Protein AF-A0A170X6Y4-F1 (afdb_monomer_lite)

Organism: Triatoma infestans (NCBI:txid30076)

pLDDT: mean 80.92, std 15.72, range [38.56, 97.12]

Secondary structure (DSSP, 8-state):
-------GGGHHHHHHGGG-S-HHHHHHHHHHHHHHTTT-HHHHHHHHHHHHHHTT-SSHHHHHHHHHHHTT---GGGHHHHHHHHHHHHT-S-HHHHHHHHHHHHHHHHH-GGGHHHHHHHHHHHS-GGG--STTGGG--

Structure (mmCIF, N/CA/C/O backbone):
data_AF-A0A170X6Y4-F1
#
_entry.id   AF-A0A170X6Y4-F1
#
loop_
_atom_site.group_PDB
_atom_site.id
_atom_site.type_symbol
_atom_site.label_atom_id
_atom_site.label_alt_id
_atom_site.label_comp_id
_atom_site.label_asym_id
_atom_site.label_entity_id
_atom_site.label_seq_id
_atom_site.pdbx_PDB_ins_code
_atom_site.Cartn_x
_atom_site.Cartn_y
_atom_site.Cartn_z
_atom_site.occupancy
_atom_site.B_iso_or_equiv
_atom_site.auth_seq_id
_atom_site.auth_comp_id
_atom_site.auth_asym_id
_atom_site.auth_atom_id
_atom_site.pdbx_PDB_model_num
ATOM 1 N N . VAL A 1 1 ? -26.660 2.254 0.433 1.00 38.56 1 VAL A N 1
ATOM 2 C CA . VAL A 1 1 ? -26.553 3.189 1.579 1.00 38.56 1 VAL A CA 1
ATOM 3 C C . VAL A 1 1 ? -26.294 2.370 2.834 1.00 38.56 1 VAL A C 1
ATOM 5 O O . VAL A 1 1 ? -27.126 1.531 3.163 1.00 38.56 1 VAL A O 1
ATOM 8 N N . ALA A 1 2 ? -25.127 2.519 3.470 1.00 45.47 2 ALA A N 1
ATOM 9 C CA . ALA A 1 2 ? -24.829 1.842 4.733 1.00 45.47 2 ALA A CA 1
ATOM 10 C C . ALA A 1 2 ? -25.696 2.462 5.841 1.00 45.47 2 ALA A C 1
ATOM 12 O O . ALA A 1 2 ? -25.646 3.671 6.055 1.00 45.47 2 ALA A O 1
ATOM 13 N N . LYS A 1 3 ? -26.530 1.652 6.503 1.00 52.09 3 LYS A N 1
ATOM 14 C CA . LYS A 1 3 ? -27.244 2.065 7.720 1.00 52.09 3 LYS A CA 1
ATOM 15 C C . LYS A 1 3 ? -26.161 2.308 8.767 1.00 52.09 3 LYS A C 1
ATOM 17 O O . LYS A 1 3 ? -25.477 1.345 9.086 1.00 52.09 3 LYS A O 1
ATOM 22 N N . GLY A 1 4 ? -25.968 3.549 9.218 1.00 57.00 4 GLY A N 1
ATOM 23 C CA . GLY A 1 4 ? -24.886 3.996 10.111 1.00 57.00 4 GLY A CA 1
ATOM 24 C C . GLY A 1 4 ? -24.878 3.350 11.500 1.00 57.00 4 GLY A C 1
ATOM 25 O O . GLY A 1 4 ? -24.979 4.041 12.504 1.00 57.00 4 GLY A O 1
ATOM 26 N N . ARG A 1 5 ? -24.795 2.021 11.551 1.00 61.00 5 ARG A N 1
ATOM 27 C CA . ARG A 1 5 ? -24.537 1.234 12.747 1.00 61.00 5 ARG A CA 1
ATOM 28 C C . ARG A 1 5 ? -23.035 1.128 12.908 1.00 61.00 5 ARG A C 1
ATOM 30 O O . ARG A 1 5 ? -22.338 0.806 11.944 1.00 61.00 5 ARG A O 1
ATOM 37 N N . ASP A 1 6 ? -22.575 1.399 14.118 1.00 63.59 6 ASP A N 1
ATOM 38 C CA . ASP A 1 6 ? -21.202 1.131 14.488 1.00 63.59 6 ASP A CA 1
ATOM 39 C C . ASP A 1 6 ? -20.945 -0.379 14.369 1.00 63.59 6 ASP A C 1
ATOM 41 O O . ASP A 1 6 ? -21.659 -1.194 14.953 1.00 63.59 6 ASP A O 1
ATOM 45 N N . ALA A 1 7 ? -19.995 -0.745 13.513 1.00 61.88 7 ALA A N 1
ATOM 46 C CA . ALA A 1 7 ? -19.578 -2.121 13.289 1.00 61.88 7 ALA A CA 1
ATOM 47 C C . ALA A 1 7 ? -18.196 -2.388 13.892 1.00 61.88 7 ALA A C 1
ATOM 49 O O . ALA A 1 7 ? -17.668 -3.476 13.676 1.00 61.88 7 ALA A O 1
ATOM 50 N N . SER A 1 8 ? -17.631 -1.430 14.639 1.00 64.81 8 SER A N 1
ATOM 51 C CA . SER A 1 8 ? -16.299 -1.486 15.245 1.00 64.81 8 SER A CA 1
ATOM 52 C C . SER A 1 8 ? -16.059 -2.766 16.061 1.00 64.81 8 SER A C 1
ATOM 54 O O . SER A 1 8 ? -14.954 -3.305 16.045 1.00 64.81 8 SER A O 1
ATOM 56 N N . GLU A 1 9 ? -17.096 -3.346 16.672 1.00 70.94 9 GLU A N 1
ATOM 57 C CA . GLU A 1 9 ? -17.028 -4.628 17.394 1.00 70.94 9 GLU A CA 1
ATOM 58 C C . GLU A 1 9 ? -16.611 -5.824 16.513 1.00 70.94 9 GLU A C 1
ATOM 60 O O . GLU A 1 9 ? -16.063 -6.814 17.002 1.00 70.94 9 GLU A O 1
ATOM 65 N N . LEU A 1 10 ? -16.823 -5.747 15.195 1.00 68.31 10 LEU A N 1
ATOM 66 C CA . LEU A 1 10 ? -16.469 -6.806 14.246 1.00 68.31 10 LEU A CA 1
ATOM 67 C C . LEU A 1 10 ? -15.008 -6.732 13.787 1.00 68.31 10 LEU A C 1
ATOM 69 O O . LEU A 1 10 ? -14.547 -7.633 13.080 1.00 68.31 10 LEU A O 1
ATOM 73 N N . PHE A 1 11 ? -14.256 -5.705 14.193 1.00 65.88 11 PHE A N 1
ATOM 74 C CA . PHE A 1 11 ? -12.896 -5.454 13.711 1.00 65.88 11 PHE A CA 1
ATOM 75 C C . PHE A 1 11 ? -11.967 -6.673 13.866 1.00 65.88 11 PHE A C 1
ATOM 77 O O . PHE A 1 11 ? -11.335 -7.057 12.876 1.00 65.88 11 PHE A O 1
ATOM 84 N N . PRO A 1 12 ? -11.930 -7.389 15.011 1.00 69.31 12 PRO A N 1
ATOM 85 C CA . PRO A 1 12 ? -11.088 -8.579 15.152 1.00 69.31 12 PRO A CA 1
ATOM 86 C C . PRO A 1 12 ? -11.478 -9.713 14.192 1.00 69.31 12 PRO A C 1
ATOM 88 O O . PRO A 1 12 ? -10.613 -10.426 13.677 1.00 69.31 12 PRO A O 1
ATOM 91 N N . ALA A 1 13 ? -12.776 -9.887 13.922 1.00 73.69 13 ALA A N 1
ATOM 92 C CA . ALA A 1 13 ? -13.269 -10.895 12.985 1.00 73.69 13 ALA A CA 1
ATOM 93 C C . ALA A 1 13 ? -12.923 -10.530 11.532 1.00 73.69 13 ALA A C 1
ATOM 95 O O . ALA A 1 13 ? -12.555 -11.400 10.740 1.00 73.69 13 ALA A O 1
ATOM 96 N N . VAL A 1 14 ? -12.973 -9.243 11.185 1.00 73.56 14 VAL A N 1
ATOM 97 C CA . VAL A 1 14 ? -12.619 -8.745 9.851 1.00 73.56 14 VAL A CA 1
ATOM 98 C C . VAL A 1 14 ? -11.108 -8.832 9.607 1.00 73.56 14 VAL A C 1
ATOM 100 O O . VAL A 1 14 ? -10.691 -9.316 8.555 1.00 73.56 14 VAL A O 1
ATOM 103 N N . VAL A 1 15 ? -10.268 -8.478 10.586 1.00 70.06 15 VAL A N 1
ATOM 104 C CA . VAL A 1 15 ? -8.796 -8.565 10.468 1.00 70.06 15 VAL A CA 1
ATOM 105 C C . VAL A 1 15 ? -8.326 -10.000 10.214 1.00 70.06 15 VAL A C 1
ATOM 107 O O . VAL A 1 15 ? -7.433 -10.225 9.396 1.00 70.06 15 VAL A O 1
ATOM 110 N N . LYS A 1 16 ? -8.966 -11.004 10.828 1.00 76.62 16 LYS A N 1
ATOM 111 C CA . LYS A 1 16 ? -8.650 -12.422 10.564 1.00 76.62 16 LYS A CA 1
ATOM 112 C C . LYS A 1 16 ? -8.859 -12.821 9.101 1.00 76.62 16 LYS A C 1
ATOM 114 O O . LYS A 1 16 ? -8.220 -13.753 8.622 1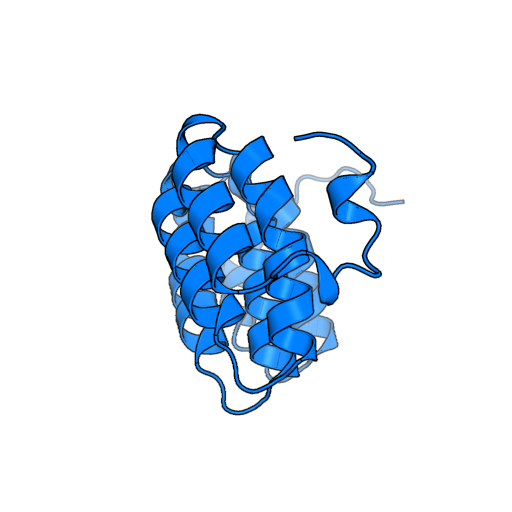.00 76.62 16 LYS A O 1
ATOM 119 N N . ASN A 1 17 ? -9.712 -12.106 8.372 1.00 76.88 17 ASN A N 1
ATOM 120 C CA . ASN A 1 17 ? -10.009 -12.385 6.973 1.00 76.88 17 ASN A CA 1
ATOM 121 C C . ASN A 1 17 ? -9.044 -11.707 5.984 1.00 76.88 17 ASN A C 1
ATOM 123 O O . ASN A 1 17 ? -9.138 -11.975 4.786 1.00 76.88 17 ASN A O 1
ATOM 127 N N . VAL A 1 18 ? -8.070 -10.903 6.443 1.00 74.31 18 VAL A N 1
ATOM 128 C CA . VAL A 1 18 ? -7.044 -10.293 5.565 1.00 74.31 18 VAL A CA 1
ATOM 129 C C . VAL A 1 18 ? -6.259 -11.371 4.795 1.00 74.31 18 VAL A C 1
ATOM 131 O O . VAL A 1 18 ? -5.880 -11.173 3.640 1.00 74.31 18 VAL A O 1
ATOM 134 N N . VAL A 1 19 ? -6.072 -12.551 5.394 1.00 74.00 19 VAL A N 1
ATOM 135 C CA . VAL A 1 19 ? -5.378 -13.694 4.773 1.00 74.00 19 VAL A CA 1
ATOM 136 C C . VAL A 1 19 ? -6.281 -14.579 3.902 1.00 74.00 19 VAL A C 1
ATOM 138 O O . VAL A 1 19 ? -5.810 -15.566 3.339 1.00 74.00 19 VAL A O 1
ATOM 141 N N . SER A 1 20 ? -7.568 -14.245 3.753 1.00 78.44 20 SER A N 1
ATOM 142 C CA . SER A 1 20 ? -8.520 -15.057 2.987 1.00 78.44 20 SER A CA 1
ATOM 143 C C . SER A 1 20 ? -8.093 -15.218 1.522 1.00 78.44 20 SER A C 1
ATOM 145 O O . SER A 1 20 ? -7.588 -14.293 0.882 1.00 78.44 20 SER A O 1
ATOM 147 N N . LYS A 1 21 ? -8.312 -16.406 0.948 1.00 75.69 21 LYS A N 1
ATOM 148 C CA . LYS A 1 21 ? -8.085 -16.657 -0.488 1.00 75.69 21 LYS A CA 1
ATOM 149 C C . LYS A 1 21 ? -9.214 -16.100 -1.362 1.00 75.69 21 LYS A C 1
ATOM 151 O O . LYS A 1 21 ? -9.027 -15.947 -2.564 1.00 75.69 21 LYS A O 1
ATOM 156 N N . ASN A 1 22 ? -10.362 -15.771 -0.766 1.00 80.81 22 ASN A N 1
ATOM 157 C CA . ASN A 1 22 ? -11.495 -15.207 -1.485 1.00 80.81 22 ASN A CA 1
ATOM 158 C C . ASN A 1 22 ? -11.270 -13.706 -1.752 1.00 80.81 22 ASN A C 1
ATOM 160 O O . ASN A 1 22 ? -11.127 -12.906 -0.825 1.00 80.81 22 ASN A O 1
ATOM 164 N N . ILE A 1 23 ? -11.248 -13.334 -3.034 1.00 72.44 23 ILE A N 1
ATOM 165 C CA . ILE A 1 23 ? -10.990 -11.964 -3.501 1.00 72.44 23 ILE A CA 1
ATOM 166 C C . ILE A 1 23 ? -12.071 -10.987 -3.021 1.00 72.44 23 ILE A C 1
ATOM 168 O O . ILE A 1 23 ? -11.744 -9.870 -2.621 1.00 72.44 23 ILE A O 1
ATOM 172 N N . GLU A 1 24 ? -13.339 -11.396 -3.016 1.00 74.12 24 GLU A N 1
ATOM 173 C CA . GLU A 1 24 ? -14.446 -10.541 -2.575 1.00 74.12 24 GLU A CA 1
ATOM 174 C C . GLU A 1 24 ? -14.380 -10.279 -1.068 1.00 74.12 24 GLU A C 1
ATOM 176 O O . GLU A 1 24 ? -14.539 -9.142 -0.625 1.00 74.12 24 GLU A O 1
ATOM 181 N N . VAL A 1 25 ? -14.013 -11.293 -0.277 1.00 76.62 25 VAL A N 1
ATOM 182 C CA . VAL A 1 25 ? -13.773 -11.127 1.166 1.00 76.62 25 VAL A CA 1
ATOM 183 C C . VAL A 1 25 ? -12.615 -10.160 1.416 1.00 76.62 25 VAL A C 1
ATOM 185 O O . VAL A 1 25 ? -12.744 -9.254 2.235 1.00 76.62 25 VAL A O 1
ATOM 188 N N . LYS A 1 26 ? -11.510 -10.279 0.671 1.00 71.25 26 LYS A N 1
ATOM 189 C CA . LYS A 1 26 ? -10.381 -9.341 0.778 1.00 71.25 26 LYS A CA 1
ATOM 190 C C . LYS A 1 26 ? -10.786 -7.900 0.476 1.00 71.25 26 LYS A C 1
ATOM 192 O O . LYS A 1 26 ? -10.405 -7.006 1.223 1.00 71.25 26 LYS A O 1
ATOM 197 N N . LYS A 1 27 ? -11.589 -7.663 -0.567 1.00 73.06 27 LYS A N 1
ATOM 198 C CA . LYS A 1 27 ? -12.096 -6.315 -0.879 1.00 73.06 27 LYS A CA 1
ATOM 199 C C . LYS A 1 27 ? -12.904 -5.732 0.283 1.00 73.06 27 LYS A C 1
ATOM 201 O O . LYS A 1 27 ? -12.683 -4.579 0.643 1.00 73.06 27 LYS A O 1
ATOM 206 N N . LEU A 1 28 ? -13.794 -6.524 0.887 1.00 75.50 28 LEU A N 1
ATOM 207 C CA . LEU A 1 28 ? -14.604 -6.092 2.033 1.00 75.50 28 LEU A CA 1
ATOM 208 C C . LEU A 1 28 ? -13.739 -5.754 3.250 1.00 75.50 28 LEU A C 1
ATOM 210 O O . LEU A 1 28 ? -13.923 -4.705 3.863 1.00 75.50 28 LEU A O 1
ATOM 214 N N . VAL A 1 29 ? -12.755 -6.603 3.550 1.00 77.56 29 VAL A N 1
ATOM 215 C CA . VAL A 1 29 ? -11.786 -6.369 4.626 1.00 77.56 29 VAL A CA 1
ATOM 216 C C . VAL A 1 29 ? -11.010 -5.074 4.389 1.00 77.56 29 VAL A C 1
ATOM 218 O O . VAL A 1 29 ? -10.834 -4.283 5.309 1.00 77.56 29 VAL A O 1
ATOM 221 N N . TYR A 1 30 ? -10.585 -4.811 3.152 1.00 74.44 30 TYR A N 1
ATOM 222 C CA . TYR A 1 30 ? -9.821 -3.609 2.820 1.00 74.44 30 TYR A CA 1
ATOM 223 C C . TYR A 1 30 ? -10.651 -2.332 2.975 1.00 74.44 30 TYR A C 1
ATOM 225 O O . TYR A 1 30 ? -10.167 -1.359 3.548 1.00 74.44 30 TYR A O 1
ATOM 233 N N . VAL A 1 31 ? -11.907 -2.339 2.511 1.00 74.69 31 VAL A N 1
ATOM 234 C CA . VAL A 1 31 ? -12.836 -1.208 2.691 1.00 74.69 31 VAL A CA 1
ATOM 235 C C . VAL A 1 31 ? -13.087 -0.943 4.174 1.00 74.69 31 VAL A C 1
ATOM 237 O O . VAL A 1 31 ? -13.083 0.208 4.604 1.00 74.69 31 VAL A O 1
ATOM 240 N N . TYR A 1 32 ? -13.265 -2.006 4.956 1.00 74.12 32 TYR A N 1
ATOM 241 C CA . TYR A 1 32 ? -13.485 -1.907 6.392 1.00 74.12 32 TYR A CA 1
ATOM 242 C C . TYR A 1 32 ? -12.269 -1.311 7.118 1.00 74.12 32 TYR A C 1
ATOM 244 O O . TYR A 1 32 ? -12.418 -0.367 7.887 1.00 74.12 32 TYR A O 1
ATOM 252 N N . LEU A 1 33 ? -11.055 -1.787 6.822 1.00 73.19 33 LEU A N 1
ATOM 253 C CA . LEU A 1 33 ? -9.829 -1.266 7.437 1.00 73.19 33 LEU A CA 1
ATOM 254 C C . LEU A 1 33 ? -9.625 0.221 7.145 1.00 73.19 33 LEU A C 1
ATOM 256 O O . LEU A 1 33 ? -9.338 0.982 8.060 1.00 73.19 33 LEU A O 1
ATOM 260 N N . VAL A 1 34 ? -9.834 0.657 5.901 1.00 74.88 34 VAL A N 1
ATOM 261 C CA . VAL A 1 34 ? -9.726 2.082 5.548 1.00 74.88 34 VAL A CA 1
ATOM 262 C C . VAL A 1 34 ? -10.749 2.928 6.311 1.00 74.88 34 VAL A C 1
ATOM 264 O O . VAL A 1 34 ? -10.442 4.058 6.678 1.00 74.88 34 VAL A O 1
ATOM 267 N N . ARG A 1 35 ? -11.951 2.398 6.576 1.00 76.06 35 ARG A N 1
ATOM 268 C CA . ARG A 1 35 ? -13.012 3.140 7.270 1.00 76.06 35 ARG A CA 1
ATOM 269 C C . ARG A 1 35 ? -12.742 3.344 8.761 1.00 76.06 35 ARG A C 1
ATOM 271 O O . ARG A 1 35 ? -13.116 4.398 9.269 1.00 76.06 35 ARG A O 1
ATOM 278 N N . TYR A 1 36 ? -12.147 2.352 9.423 1.00 71.56 36 TYR A N 1
ATOM 279 C CA . TYR A 1 36 ? -12.020 2.296 10.884 1.00 71.56 36 TYR A CA 1
ATOM 280 C C . TYR A 1 36 ? -10.579 2.469 11.397 1.00 71.56 36 TYR A C 1
ATOM 282 O O . TYR A 1 36 ? -10.371 2.511 12.605 1.00 71.56 36 TYR A O 1
ATOM 290 N N . ALA A 1 37 ? -9.572 2.574 10.520 1.00 72.81 37 ALA A N 1
ATOM 291 C CA . ALA A 1 37 ? -8.173 2.689 10.946 1.00 72.81 37 ALA A CA 1
ATOM 292 C C . ALA A 1 37 ? -7.873 3.945 11.780 1.00 72.81 37 ALA A C 1
ATOM 294 O O . ALA A 1 37 ? -6.997 3.891 12.637 1.00 72.81 37 ALA A O 1
ATOM 295 N N . GLU A 1 38 ? -8.586 5.052 11.550 1.00 73.56 38 GLU A N 1
ATOM 296 C CA . GLU A 1 38 ? -8.436 6.278 12.349 1.00 73.56 38 GLU A CA 1
ATOM 297 C C . GLU A 1 38 ? -8.945 6.083 13.789 1.00 73.56 38 GLU A C 1
ATOM 299 O O . GLU A 1 38 ? -8.331 6.582 14.728 1.00 73.56 38 GLU A O 1
ATOM 304 N N . GLU A 1 39 ? -10.023 5.310 13.963 1.00 74.25 39 GLU A N 1
ATOM 305 C CA . GLU A 1 39 ? -10.675 5.049 15.254 1.00 74.25 39 GLU A CA 1
ATOM 306 C C . GLU A 1 39 ? -9.993 3.913 16.042 1.00 74.25 39 GLU A C 1
ATOM 308 O O . GLU A 1 39 ? -9.995 3.926 17.270 1.00 74.25 39 GLU A O 1
ATOM 313 N N . GLN A 1 40 ? -9.392 2.931 15.355 1.00 71.50 40 GLN A N 1
ATOM 314 C CA . GLN A 1 40 ? -8.751 1.754 15.963 1.00 71.50 40 GLN A CA 1
ATOM 315 C C . GLN A 1 40 ? -7.345 1.500 15.396 1.00 71.50 40 GLN A C 1
ATOM 317 O O . GLN A 1 40 ? -7.090 0.507 14.704 1.00 71.50 40 GLN A O 1
ATOM 322 N N . GLN A 1 41 ? -6.413 2.402 15.712 1.00 74.50 41 GLN A N 1
ATOM 323 C CA . GLN A 1 41 ? -5.045 2.384 15.179 1.00 74.50 41 GLN A CA 1
ATOM 324 C C . GLN A 1 41 ? -4.281 1.093 15.519 1.00 74.50 41 GLN A C 1
ATOM 326 O O . GLN A 1 41 ? -3.687 0.491 14.625 1.00 74.50 41 GLN A O 1
ATOM 331 N N . ASP A 1 42 ? -4.356 0.606 16.761 1.00 73.06 42 ASP A N 1
ATOM 332 C CA . ASP A 1 42 ? -3.633 -0.602 17.195 1.00 73.06 42 ASP A 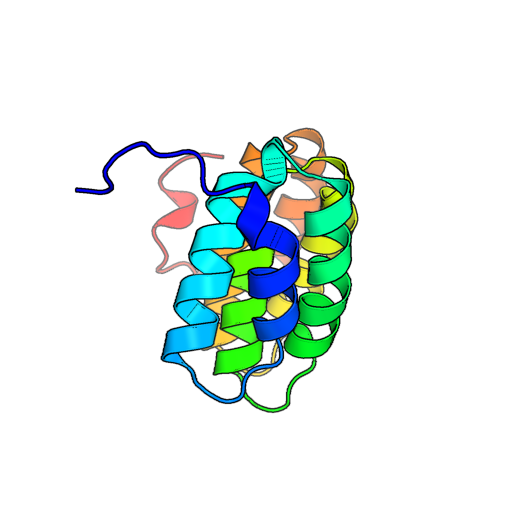CA 1
ATOM 333 C C . ASP A 1 42 ? -4.038 -1.848 16.398 1.00 73.06 42 ASP A C 1
ATOM 335 O O . ASP A 1 42 ? -3.202 -2.659 15.994 1.00 73.06 42 ASP A O 1
ATOM 339 N N . LEU A 1 43 ? -5.331 -1.986 16.104 1.00 67.19 43 LEU A N 1
ATOM 340 C CA . LEU A 1 43 ? -5.850 -3.103 15.319 1.00 67.19 43 LEU A CA 1
ATOM 341 C C . LEU A 1 43 ? -5.548 -2.936 13.823 1.00 67.19 43 LEU A C 1
ATOM 343 O O . LEU A 1 43 ? -5.296 -3.927 13.131 1.00 67.19 43 LEU A O 1
ATOM 347 N N . ALA A 1 44 ? -5.504 -1.699 13.318 1.00 71.12 44 ALA A N 1
ATOM 348 C CA . ALA A 1 44 ? -5.036 -1.418 11.96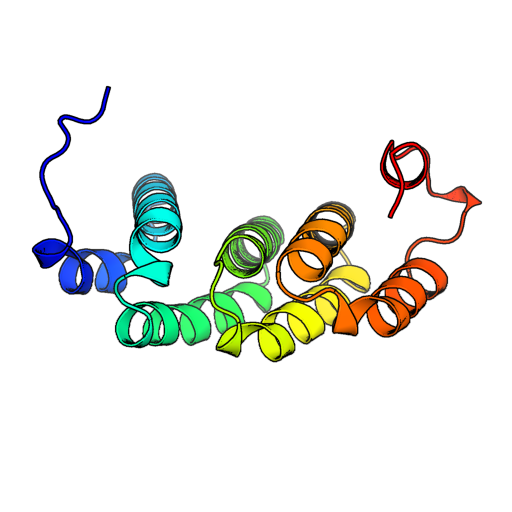6 1.00 71.12 44 ALA A CA 1
ATOM 349 C C . ALA A 1 44 ? -3.553 -1.793 11.797 1.00 71.12 44 ALA A C 1
ATOM 351 O O . ALA A 1 44 ? -3.200 -2.412 10.790 1.00 71.12 44 ALA A O 1
ATOM 352 N N . LEU A 1 45 ? -2.703 -1.532 12.797 1.00 77.75 45 LEU A N 1
ATOM 353 C CA . LEU A 1 45 ? -1.283 -1.906 12.785 1.00 77.75 45 LEU A CA 1
ATOM 354 C C . LEU A 1 45 ? -1.063 -3.417 12.620 1.00 77.75 45 LEU A C 1
ATOM 356 O O . LEU A 1 45 ? -0.164 -3.829 11.882 1.00 77.75 45 LEU A O 1
ATOM 360 N N . LEU A 1 46 ? -1.933 -4.258 13.190 1.00 78.50 46 LEU A N 1
ATOM 361 C CA . LEU A 1 46 ? -1.874 -5.715 12.990 1.00 78.50 46 LEU A CA 1
ATOM 362 C C . LEU A 1 46 ? -2.017 -6.106 11.510 1.00 78.50 46 LEU A C 1
ATOM 364 O O . LEU A 1 46 ? -1.385 -7.060 11.041 1.00 78.50 46 LEU A O 1
ATOM 368 N N . SER A 1 47 ? -2.811 -5.348 10.750 1.00 78.25 47 SER A N 1
ATOM 369 C CA . SER A 1 47 ? -3.022 -5.585 9.320 1.00 78.25 47 SER A CA 1
ATOM 370 C C . SER A 1 47 ? -1.862 -5.091 8.444 1.00 78.25 47 SER A C 1
ATOM 372 O O . SER A 1 47 ? -1.607 -5.691 7.395 1.00 78.25 47 SER A O 1
ATOM 374 N N . ILE A 1 48 ? -1.087 -4.095 8.901 1.00 85.81 48 ILE A N 1
ATOM 375 C CA . ILE A 1 48 ? 0.073 -3.541 8.175 1.00 85.81 48 ILE A CA 1
ATOM 376 C C . ILE A 1 48 ? 1.100 -4.627 7.859 1.00 85.81 48 ILE A C 1
ATOM 378 O O . ILE A 1 48 ? 1.516 -4.756 6.707 1.00 85.81 48 ILE A O 1
ATOM 382 N N . SER A 1 49 ? 1.419 -5.484 8.834 1.00 84.69 49 SER A N 1
ATOM 383 C CA . SER A 1 49 ? 2.344 -6.614 8.642 1.00 84.69 49 SER A CA 1
ATOM 384 C C . SER A 1 49 ? 1.901 -7.564 7.519 1.00 84.69 49 SER A C 1
ATOM 386 O O . SER A 1 49 ? 2.718 -8.145 6.800 1.00 84.69 49 SER A O 1
ATOM 388 N N . THR A 1 50 ? 0.589 -7.708 7.320 1.00 86.44 50 THR A N 1
ATOM 389 C CA . THR A 1 50 ? 0.038 -8.558 6.263 1.00 86.44 50 THR A CA 1
ATOM 390 C C . THR A 1 50 ? 0.140 -7.892 4.900 1.00 86.44 50 THR A C 1
ATOM 392 O O . THR A 1 50 ? 0.500 -8.562 3.932 1.00 86.44 50 THR A O 1
ATOM 395 N N . PHE A 1 51 ? -0.080 -6.580 4.816 1.00 88.19 51 PHE A N 1
ATOM 396 C CA . PHE A 1 51 ? 0.146 -5.840 3.577 1.00 88.19 51 PHE A CA 1
ATOM 397 C C . PHE A 1 51 ? 1.626 -5.782 3.195 1.00 88.19 51 PHE A C 1
ATOM 399 O O . PHE A 1 51 ? 1.944 -5.969 2.026 1.00 88.19 51 PHE A O 1
ATOM 406 N N . GLN A 1 52 ? 2.536 -5.633 4.161 1.00 90.75 52 GLN A N 1
ATOM 407 C CA . GLN A 1 52 ? 3.981 -5.704 3.917 1.00 90.75 52 GLN A CA 1
ATOM 408 C C . GLN A 1 52 ? 4.407 -7.048 3.316 1.00 90.75 52 GLN A C 1
ATOM 410 O O . GLN A 1 52 ? 5.239 -7.085 2.412 1.00 90.75 52 GLN A O 1
ATOM 415 N N . ARG A 1 53 ? 3.807 -8.160 3.761 1.00 91.69 53 ARG A N 1
ATOM 416 C CA . ARG A 1 53 ? 4.007 -9.468 3.116 1.00 91.69 53 ARG A CA 1
ATOM 417 C C . ARG A 1 53 ? 3.411 -9.508 1.709 1.00 91.69 53 ARG A C 1
ATOM 419 O O . ARG A 1 53 ? 4.066 -9.982 0.789 1.00 91.69 53 ARG A O 1
ATOM 426 N N . ALA A 1 54 ? 2.201 -8.982 1.528 1.00 90.31 54 ALA A N 1
ATOM 427 C CA . ALA A 1 54 ? 1.521 -8.956 0.232 1.00 90.31 54 ALA A CA 1
ATOM 428 C C . ALA A 1 54 ? 2.235 -8.079 -0.818 1.00 90.31 54 ALA A C 1
ATOM 430 O O . ALA A 1 54 ? 2.145 -8.366 -2.008 1.00 90.31 54 ALA A O 1
ATOM 431 N N . LEU A 1 55 ? 2.996 -7.062 -0.399 1.00 94.69 55 LEU A N 1
ATOM 432 C CA . LEU A 1 55 ? 3.875 -6.276 -1.275 1.00 94.69 55 LEU A CA 1
ATOM 433 C C . LEU A 1 55 ? 5.015 -7.101 -1.888 1.00 94.69 55 LEU A C 1
ATOM 435 O O . LEU A 1 55 ? 5.570 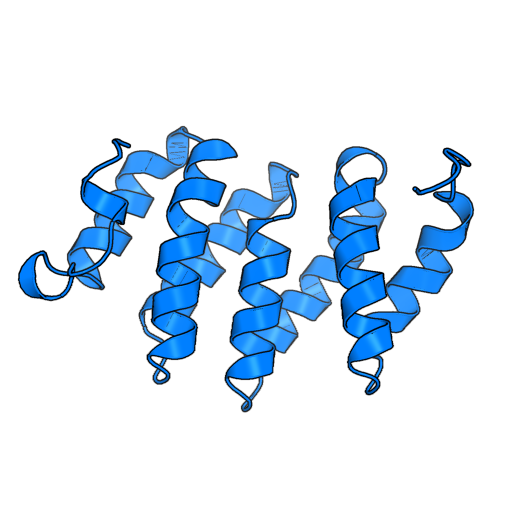-6.693 -2.898 1.00 94.69 55 LEU A O 1
ATOM 439 N N . LYS A 1 56 ? 5.343 -8.267 -1.323 1.00 95.00 56 LYS A N 1
ATOM 440 C CA . LYS A 1 56 ? 6.389 -9.174 -1.824 1.00 95.00 56 LYS A CA 1
ATOM 441 C C . LYS A 1 56 ? 5.819 -10.390 -2.563 1.00 95.00 56 LYS A C 1
ATOM 443 O O . LYS A 1 56 ? 6.555 -11.316 -2.886 1.00 95.00 56 LYS A O 1
ATOM 448 N N . ASP A 1 57 ? 4.510 -10.411 -2.811 1.00 95.44 57 ASP A N 1
ATOM 449 C CA . ASP A 1 57 ? 3.838 -11.527 -3.475 1.00 95.44 57 ASP A CA 1
ATOM 450 C C . ASP A 1 57 ? 4.288 -11.651 -4.947 1.00 95.44 57 ASP A C 1
ATOM 452 O O . ASP A 1 57 ? 4.427 -10.628 -5.627 1.00 95.44 57 ASP A O 1
ATOM 456 N N . PRO A 1 58 ? 4.493 -12.866 -5.492 1.00 92.56 58 PRO A N 1
ATOM 457 C CA . PRO A 1 58 ? 4.846 -13.043 -6.903 1.00 92.56 58 PRO A CA 1
ATOM 458 C C . PRO A 1 58 ? 3.797 -12.453 -7.861 1.00 92.56 58 PRO A C 1
ATOM 460 O O . PRO A 1 58 ? 4.134 -11.991 -8.955 1.00 92.56 58 PRO A O 1
ATOM 463 N N . ASN A 1 59 ? 2.528 -12.399 -7.452 1.00 92.69 59 ASN A N 1
ATOM 464 C CA . ASN A 1 59 ? 1.446 -11.843 -8.244 1.00 92.69 59 ASN A CA 1
ATOM 465 C C . ASN A 1 59 ? 1.387 -10.308 -8.138 1.00 92.69 59 ASN A C 1
ATOM 467 O O . ASN A 1 59 ? 1.030 -9.735 -7.106 1.00 92.69 59 ASN A O 1
ATOM 471 N N . GLN A 1 60 ? 1.622 -9.633 -9.267 1.00 93.56 60 GLN A N 1
ATOM 472 C CA . GLN A 1 60 ? 1.550 -8.172 -9.395 1.00 93.56 60 GLN A CA 1
ATOM 473 C C . GLN A 1 60 ? 0.221 -7.555 -8.925 1.00 93.56 60 GLN A C 1
ATOM 475 O O . GLN A 1 60 ? 0.204 -6.433 -8.422 1.00 93.56 60 GLN A O 1
ATOM 480 N N . LEU A 1 61 ? -0.902 -8.271 -9.065 1.00 92.81 61 LEU A N 1
ATOM 481 C CA . LEU A 1 61 ? -2.213 -7.775 -8.646 1.00 92.81 61 LEU A CA 1
ATOM 482 C C . LEU A 1 61 ? -2.325 -7.722 -7.122 1.00 92.81 61 LEU A C 1
ATOM 484 O O . LEU A 1 61 ? -2.954 -6.806 -6.591 1.00 92.81 61 LEU A O 1
ATOM 488 N N . ILE A 1 62 ? -1.701 -8.674 -6.423 1.00 90.75 62 ILE A N 1
ATOM 489 C CA . ILE A 1 62 ? -1.664 -8.710 -4.959 1.00 90.75 62 ILE A CA 1
ATOM 490 C C . ILE A 1 62 ? -0.770 -7.578 -4.447 1.00 90.75 62 ILE A C 1
ATOM 492 O O . ILE A 1 62 ? -1.229 -6.805 -3.605 1.00 90.75 62 ILE A O 1
ATOM 496 N N . ARG A 1 63 ? 0.426 -7.398 -5.031 1.00 95.94 63 ARG A N 1
ATOM 497 C CA . ARG A 1 63 ? 1.337 -6.290 -4.685 1.00 95.94 63 ARG A CA 1
ATOM 498 C C . ARG A 1 63 ? 0.682 -4.923 -4.869 1.00 95.94 63 ARG A C 1
ATOM 500 O O . ARG A 1 63 ? 0.609 -4.133 -3.930 1.00 95.94 63 ARG A O 1
ATOM 507 N N . ALA A 1 64 ? 0.111 -4.671 -6.049 1.00 93.75 64 ALA A N 1
ATOM 508 C CA . ALA A 1 64 ? -0.587 -3.420 -6.336 1.00 93.75 64 ALA A CA 1
ATOM 509 C C . ALA A 1 64 ? -1.779 -3.196 -5.393 1.00 93.75 64 ALA A C 1
ATOM 511 O O . ALA A 1 64 ? -1.995 -2.086 -4.911 1.00 93.75 64 ALA A O 1
ATOM 512 N N . SER A 1 65 ? -2.554 -4.243 -5.093 1.00 90.62 65 SER A N 1
ATOM 513 C CA . SER A 1 65 ? -3.675 -4.134 -4.152 1.00 90.62 65 SER A CA 1
ATOM 514 C C . SER A 1 65 ? -3.198 -3.776 -2.746 1.00 90.62 65 SER A C 1
ATOM 516 O O . SER A 1 65 ? -3.785 -2.897 -2.123 1.00 90.62 65 SER A O 1
ATOM 518 N N . ALA A 1 66 ? -2.116 -4.396 -2.269 1.00 92.44 66 ALA A N 1
ATOM 519 C CA . ALA A 1 66 ? -1.532 -4.090 -0.968 1.00 92.44 66 ALA A CA 1
ATOM 520 C C . ALA A 1 66 ? -1.065 -2.629 -0.882 1.00 92.44 66 ALA A C 1
ATOM 522 O O . ALA A 1 66 ? -1.412 -1.934 0.072 1.00 92.44 66 ALA A O 1
ATOM 523 N N . LEU A 1 67 ? -0.379 -2.129 -1.915 1.00 96.25 67 LEU A N 1
ATOM 524 C CA . LEU A 1 67 ? 0.057 -0.732 -1.987 1.00 96.25 67 LEU A CA 1
ATOM 525 C C . LEU A 1 67 ? -1.120 0.254 -1.987 1.00 96.25 67 LEU A C 1
ATOM 527 O O . LEU A 1 67 ? -1.072 1.296 -1.328 1.00 96.25 67 LEU A O 1
ATOM 531 N N . ARG A 1 68 ? -2.212 -0.069 -2.697 1.00 93.19 68 ARG A N 1
ATOM 532 C CA . ARG A 1 68 ? -3.427 0.767 -2.711 1.00 93.19 68 ARG A CA 1
ATOM 533 C C . ARG A 1 68 ? -4.057 0.884 -1.333 1.00 93.19 68 ARG A C 1
ATOM 535 O O . ARG A 1 68 ? -4.536 1.967 -1.017 1.00 93.19 68 ARG A O 1
ATOM 542 N N . VAL A 1 69 ? -4.065 -0.199 -0.555 1.00 90.12 69 VAL A N 1
ATOM 543 C CA . VAL A 1 69 ? -4.616 -0.193 0.805 1.00 90.12 69 VAL A CA 1
ATOM 544 C C . VAL A 1 69 ? -3.696 0.558 1.754 1.00 90.12 69 VAL A C 1
ATOM 546 O O . VAL A 1 69 ? -4.163 1.482 2.408 1.00 90.12 69 VAL A O 1
ATOM 549 N N . LEU A 1 70 ? -2.399 0.234 1.769 1.00 92.19 70 LEU A N 1
ATOM 550 C CA . LEU A 1 70 ? -1.416 0.903 2.629 1.00 92.19 70 LEU A CA 1
ATOM 551 C C . LEU A 1 70 ? -1.419 2.421 2.434 1.00 92.19 70 LEU A C 1
ATOM 553 O O . LEU A 1 70 ? -1.545 3.156 3.403 1.00 92.19 70 LEU A O 1
ATOM 557 N N . SER A 1 71 ? -1.385 2.888 1.183 1.00 93.75 71 SER A N 1
ATOM 558 C CA . SER A 1 71 ? -1.434 4.325 0.864 1.00 93.75 71 SER A CA 1
ATOM 559 C C . SER A 1 71 ? -2.781 4.999 1.148 1.00 93.75 71 SER A C 1
ATOM 561 O O . SER A 1 71 ? -2.890 6.215 1.033 1.00 93.75 71 SER A O 1
ATOM 563 N N . SER A 1 72 ? -3.830 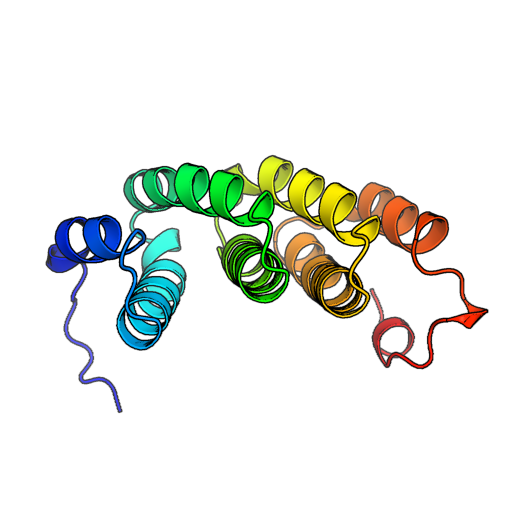4.234 1.455 1.00 91.19 72 SER A N 1
ATOM 564 C CA . SER A 1 72 ? -5.162 4.748 1.789 1.00 91.19 72 SER A CA 1
ATOM 565 C C . SER A 1 72 ? -5.462 4.736 3.289 1.00 91.19 72 SER A C 1
ATOM 567 O O . SER A 1 72 ? -6.489 5.283 3.684 1.00 91.19 72 SER A O 1
ATOM 569 N N . ILE A 1 73 ? -4.598 4.142 4.115 1.00 88.44 73 ILE A N 1
ATOM 570 C CA . ILE A 1 73 ? -4.711 4.198 5.574 1.00 88.44 73 ILE A CA 1
ATOM 571 C C . ILE A 1 73 ? -4.191 5.562 6.042 1.00 88.44 73 ILE A C 1
ATOM 573 O O . ILE A 1 73 ? -3.054 5.932 5.762 1.00 88.44 73 ILE A O 1
ATOM 577 N N . ARG A 1 74 ? -5.031 6.315 6.756 1.00 85.38 74 ARG A N 1
ATOM 578 C CA . ARG A 1 74 ? -4.752 7.690 7.204 1.00 85.38 74 ARG A CA 1
ATOM 579 C C . ARG A 1 74 ? -4.252 7.737 8.648 1.00 85.38 74 ARG A C 1
ATOM 581 O O . ARG A 1 74 ? -4.792 8.449 9.483 1.00 85.38 74 ARG A O 1
ATOM 588 N N . VAL A 1 75 ? -3.236 6.933 8.953 1.00 87.19 75 VAL A N 1
ATOM 589 C CA . VAL A 1 75 ? -2.628 6.893 10.290 1.00 87.19 75 VAL A CA 1
ATOM 590 C C . VAL A 1 75 ? -1.181 7.387 10.179 1.00 87.19 75 VAL A C 1
ATOM 592 O O . VAL A 1 75 ? -0.378 6.712 9.541 1.00 87.19 75 VAL A O 1
ATOM 595 N N . PRO A 1 76 ? -0.805 8.529 10.786 1.00 87.50 76 PRO A N 1
ATOM 596 C CA . PRO A 1 76 ? 0.531 9.110 10.609 1.00 87.50 76 PRO A CA 1
ATOM 597 C C . PRO A 1 76 ? 1.684 8.161 10.959 1.00 87.50 76 PRO A C 1
ATOM 599 O O . PRO A 1 76 ? 2.708 8.143 10.285 1.00 87.50 76 PRO A O 1
ATOM 602 N N . VAL A 1 77 ? 1.494 7.285 11.952 1.00 89.25 77 VAL A N 1
ATOM 603 C CA . VAL A 1 77 ? 2.522 6.327 12.398 1.00 89.25 77 VAL A CA 1
ATOM 604 C C . VAL A 1 77 ? 3.015 5.384 11.285 1.00 89.25 77 VAL A C 1
ATOM 606 O O . VAL A 1 77 ? 4.118 4.851 11.377 1.00 89.25 77 VAL A O 1
ATOM 609 N N . ILE A 1 78 ? 2.223 5.164 10.224 1.00 90.38 78 ILE A N 1
ATOM 610 C CA . ILE A 1 78 ? 2.600 4.271 9.119 1.00 90.38 78 ILE A CA 1
ATOM 611 C C . ILE A 1 78 ? 3.309 4.989 7.965 1.00 90.38 78 ILE A C 1
ATOM 613 O O . ILE A 1 78 ? 3.711 4.319 7.016 1.00 90.38 78 ILE A O 1
ATOM 617 N N . VAL A 1 79 ? 3.490 6.313 8.023 1.00 94.62 79 VAL A N 1
ATOM 618 C CA . VAL A 1 79 ? 4.140 7.103 6.959 1.00 94.62 79 VAL A CA 1
ATOM 619 C C . VAL A 1 79 ? 5.484 6.504 6.514 1.00 94.62 79 VAL A C 1
ATOM 621 O O . VAL A 1 79 ? 5.625 6.255 5.312 1.00 94.62 79 VAL A O 1
ATOM 624 N N . PRO A 1 80 ? 6.421 6.130 7.416 1.00 94.75 80 PRO A N 1
ATOM 625 C CA . PRO A 1 80 ? 7.688 5.514 7.006 1.00 94.75 80 PRO A CA 1
ATOM 626 C C . PRO A 1 80 ? 7.502 4.186 6.255 1.00 94.75 80 PRO A C 1
ATOM 628 O O . PRO A 1 80 ? 8.240 3.865 5.324 1.00 94.75 80 PRO A O 1
ATOM 631 N N . ILE A 1 81 ? 6.478 3.413 6.631 1.00 93.94 81 ILE A N 1
ATOM 632 C CA . ILE A 1 81 ? 6.151 2.128 6.002 1.00 93.94 81 ILE A CA 1
ATOM 633 C C . ILE A 1 81 ? 5.604 2.353 4.590 1.00 93.94 81 ILE A C 1
ATOM 635 O O . ILE A 1 81 ? 5.976 1.635 3.660 1.00 93.94 81 ILE A O 1
ATOM 639 N N . VAL A 1 82 ? 4.728 3.346 4.420 1.00 95.56 82 VAL A N 1
ATOM 640 C CA . VAL A 1 82 ? 4.157 3.697 3.114 1.00 95.56 82 VAL A CA 1
ATOM 641 C C . VAL A 1 82 ? 5.231 4.279 2.195 1.00 95.56 82 VAL A C 1
ATOM 643 O O . VAL A 1 82 ? 5.270 3.900 1.027 1.00 95.56 82 VAL A O 1
ATOM 646 N N . MET A 1 83 ? 6.133 5.123 2.707 1.00 96.44 83 MET A N 1
ATOM 647 C CA . MET A 1 83 ? 7.263 5.661 1.940 1.00 96.44 83 MET A CA 1
ATOM 648 C C . MET A 1 83 ? 8.128 4.537 1.359 1.00 96.44 83 MET A C 1
ATOM 650 O O . MET A 1 83 ? 8.360 4.485 0.150 1.00 96.44 83 MET A O 1
ATOM 654 N N . LEU A 1 84 ? 8.544 3.586 2.202 1.00 96.00 84 LEU A N 1
ATOM 655 C CA . LEU A 1 84 ? 9.333 2.438 1.758 1.00 96.00 84 LEU A CA 1
ATOM 656 C C . LEU A 1 84 ? 8.575 1.601 0.716 1.00 96.00 84 LEU A C 1
ATOM 658 O O . LEU A 1 84 ? 9.125 1.264 -0.329 1.00 96.00 84 LEU A O 1
ATOM 662 N N . ALA A 1 85 ? 7.286 1.338 0.952 1.00 96.69 85 ALA A N 1
ATOM 663 C CA . ALA A 1 85 ? 6.445 0.611 0.006 1.00 96.69 85 ALA A CA 1
ATOM 664 C C . ALA A 1 85 ? 6.344 1.309 -1.361 1.00 96.69 85 ALA A C 1
ATOM 666 O O . ALA A 1 85 ? 6.326 0.630 -2.389 1.00 96.69 85 ALA A O 1
ATOM 667 N N . ILE A 1 86 ? 6.279 2.646 -1.390 1.00 97.12 86 ILE A N 1
ATOM 668 C CA . ILE A 1 86 ? 6.271 3.436 -2.627 1.00 97.12 86 ILE A CA 1
ATOM 669 C C . ILE A 1 86 ? 7.605 3.299 -3.359 1.00 97.12 86 ILE A C 1
ATOM 671 O O . ILE A 1 86 ? 7.585 3.039 -4.561 1.00 97.12 86 ILE A O 1
ATOM 675 N N . LYS A 1 87 ? 8.742 3.428 -2.663 1.00 96.25 87 LYS A N 1
ATOM 676 C CA . LYS A 1 87 ? 10.081 3.286 -3.261 1.00 96.25 87 LYS A CA 1
ATOM 677 C C . LYS A 1 87 ? 10.282 1.910 -3.892 1.00 96.25 87 LYS A C 1
ATOM 679 O O . LYS A 1 87 ? 10.627 1.820 -5.070 1.00 96.25 87 LYS A O 1
ATOM 684 N N . ASP A 1 88 ? 9.975 0.854 -3.144 1.00 95.94 88 ASP A N 1
ATOM 685 C CA . ASP A 1 88 ? 10.070 -0.523 -3.634 1.00 95.94 88 ASP A CA 1
ATOM 686 C C . ASP A 1 88 ? 9.156 -0.726 -4.851 1.00 95.94 88 ASP A C 1
ATOM 688 O O . ASP A 1 88 ? 9.571 -1.239 -5.887 1.00 95.94 88 ASP A O 1
ATOM 692 N N . SER A 1 89 ? 7.914 -0.242 -4.774 1.00 96.31 89 SER A N 1
ATOM 693 C CA . SER A 1 89 ? 6.929 -0.420 -5.846 1.00 96.31 89 SER A CA 1
ATOM 694 C C . SER A 1 89 ? 7.203 0.440 -7.087 1.00 96.31 89 SER A C 1
ATOM 696 O O . SER A 1 89 ? 6.772 0.082 -8.184 1.00 96.31 89 SER A O 1
ATOM 698 N N . ALA A 1 90 ? 7.906 1.566 -6.947 1.00 95.62 90 ALA A N 1
ATOM 699 C CA . ALA A 1 90 ? 8.320 2.413 -8.065 1.00 95.62 90 ALA A CA 1
ATOM 700 C C . ALA A 1 90 ? 9.402 1.742 -8.928 1.00 95.62 90 ALA A C 1
ATOM 702 O O . ALA A 1 90 ? 9.461 1.985 -10.133 1.00 95.62 90 ALA A O 1
ATOM 703 N N . SER A 1 91 ? 10.184 0.838 -8.333 1.00 94.75 91 SER A N 1
ATOM 704 C CA . SER A 1 91 ? 11.174 0.003 -9.023 1.00 94.75 91 SER A CA 1
ATOM 705 C C . SER A 1 91 ? 10.645 -1.382 -9.435 1.00 94.75 91 SER A C 1
ATOM 707 O O . SER A 1 91 ? 11.396 -2.194 -9.973 1.00 94.75 91 SER A O 1
ATOM 709 N N . ASP A 1 92 ? 9.352 -1.668 -9.230 1.00 96.81 92 ASP A N 1
ATOM 710 C CA . ASP A 1 92 ? 8.768 -2.984 -9.517 1.00 96.81 92 ASP A CA 1
ATOM 711 C C . ASP A 1 92 ? 8.862 -3.344 -11.009 1.00 96.81 92 ASP A C 1
ATOM 713 O O . ASP A 1 92 ? 8.672 -2.502 -11.892 1.00 96.81 92 ASP A O 1
ATOM 717 N N . MET A 1 93 ? 9.076 -4.629 -11.305 1.00 93.06 93 MET A N 1
ATOM 718 C CA . MET A 1 93 ? 9.130 -5.160 -12.673 1.00 93.06 93 MET A CA 1
ATOM 719 C C . MET A 1 93 ? 7.836 -4.906 -13.459 1.00 93.06 93 MET A C 1
ATOM 721 O O . MET A 1 93 ? 7.867 -4.663 -14.668 1.00 93.06 93 MET A O 1
ATOM 725 N N . SER A 1 94 ? 6.688 -4.932 -12.781 1.00 93.19 94 SER A N 1
ATOM 726 C CA . SER A 1 94 ? 5.379 -4.712 -13.381 1.00 93.19 94 SER A CA 1
ATOM 727 C C . SER A 1 94 ? 5.091 -3.220 -13.603 1.00 93.19 94 SER A C 1
ATOM 729 O O . SER A 1 94 ? 5.007 -2.454 -12.637 1.00 93.19 94 SER A O 1
ATOM 731 N N . PRO A 1 95 ? 4.775 -2.799 -14.844 1.00 90.94 95 PRO A N 1
ATOM 732 C CA . PRO A 1 95 ? 4.281 -1.447 -15.109 1.00 90.94 95 PRO A CA 1
ATOM 733 C C . PRO A 1 95 ? 2.996 -1.108 -14.340 1.00 90.94 95 PRO A C 1
ATOM 735 O O . PRO A 1 95 ? 2.756 0.052 -14.005 1.00 90.94 95 PRO A O 1
ATOM 738 N N . TYR A 1 96 ? 2.163 -2.111 -14.043 1.00 90.81 96 TYR A N 1
ATOM 739 C CA . TYR A 1 96 ? 0.922 -1.927 -13.293 1.00 90.81 96 TYR A CA 1
ATOM 740 C C . TYR A 1 96 ? 1.193 -1.549 -11.831 1.00 90.81 96 TYR A C 1
ATOM 742 O O . TYR A 1 96 ? 0.522 -0.672 -11.277 1.00 90.81 96 TYR A O 1
ATOM 750 N N . VAL A 1 97 ? 2.206 -2.165 -11.215 1.00 94.38 97 VAL A N 1
ATOM 751 C CA . VAL A 1 97 ? 2.626 -1.835 -9.848 1.00 94.38 97 VAL A CA 1
ATOM 752 C C . VAL A 1 97 ? 3.282 -0.452 -9.810 1.00 94.38 97 VAL A C 1
ATOM 754 O O . VAL A 1 97 ? 2.872 0.366 -8.988 1.00 94.38 97 VAL A O 1
ATOM 757 N N . ARG A 1 98 ? 4.165 -0.122 -10.766 1.00 95.12 98 ARG A N 1
ATOM 758 C CA . ARG A 1 98 ? 4.763 1.226 -10.868 1.00 95.12 98 ARG A CA 1
ATOM 759 C C . ARG A 1 98 ? 3.711 2.325 -11.028 1.00 95.12 98 ARG A C 1
ATOM 761 O O . ARG A 1 98 ? 3.705 3.303 -10.288 1.00 95.12 98 ARG A O 1
ATOM 768 N N . LYS A 1 99 ? 2.723 2.135 -11.912 1.00 91.75 99 LYS A N 1
ATOM 769 C CA . LYS A 1 99 ? 1.581 3.064 -12.027 1.00 91.75 99 LYS A CA 1
ATOM 770 C C . LYS A 1 99 ? 0.849 3.229 -10.691 1.00 91.75 99 LYS A C 1
ATOM 772 O O . LYS A 1 99 ? 0.433 4.328 -10.335 1.00 91.75 99 LYS A O 1
ATOM 777 N N . THR A 1 100 ? 0.670 2.137 -9.952 1.00 94.31 100 THR A N 1
ATOM 778 C CA . THR A 1 100 ? 0.012 2.167 -8.641 1.00 94.31 100 THR A CA 1
ATOM 779 C C . THR A 1 100 ? 0.832 2.947 -7.611 1.00 94.31 100 THR A C 1
ATOM 781 O O . THR A 1 100 ? 0.246 3.696 -6.831 1.00 94.31 100 THR A O 1
ATOM 784 N N . ALA A 1 101 ? 2.161 2.830 -7.640 1.00 96.06 101 ALA A N 1
ATOM 785 C CA . ALA A 1 101 ? 3.059 3.603 -6.787 1.00 96.06 101 ALA A CA 1
ATOM 786 C C . ALA A 1 101 ? 2.968 5.105 -7.077 1.00 96.06 101 ALA A C 1
ATOM 788 O O . ALA A 1 101 ? 2.819 5.887 -6.141 1.00 96.06 101 ALA A O 1
ATOM 789 N N . ALA A 1 102 ? 2.898 5.505 -8.350 1.00 93.75 102 ALA A N 1
ATOM 790 C CA . ALA A 1 102 ? 2.641 6.900 -8.714 1.00 93.75 102 ALA A CA 1
ATOM 791 C C . ALA A 1 102 ? 1.325 7.436 -8.105 1.00 93.75 102 ALA A C 1
ATOM 793 O O . ALA A 1 102 ? 1.285 8.549 -7.591 1.00 93.75 102 ALA A O 1
ATOM 794 N N . HIS A 1 103 ? 0.255 6.627 -8.067 1.00 92.38 103 HIS A N 1
ATOM 795 C CA . HIS A 1 103 ? -1.009 6.989 -7.398 1.00 92.38 103 HIS A CA 1
ATOM 796 C C . HIS A 1 103 ? -0.931 7.043 -5.865 1.00 92.38 103 HIS A C 1
ATOM 798 O O . HIS A 1 103 ? -1.815 7.638 -5.245 1.00 92.38 103 HIS A O 1
ATOM 804 N N . ALA A 1 104 ? 0.070 6.423 -5.245 1.00 94.88 104 ALA A N 1
ATOM 805 C CA . ALA A 1 104 ? 0.262 6.449 -3.800 1.00 94.88 104 ALA A CA 1
ATOM 806 C C . ALA A 1 104 ? 1.016 7.705 -3.327 1.00 94.88 104 ALA A C 1
ATOM 808 O O . ALA A 1 104 ? 0.736 8.184 -2.232 1.00 94.88 104 ALA A O 1
ATOM 809 N N . ILE A 1 105 ? 1.890 8.277 -4.164 1.00 95.06 105 ILE A N 1
ATOM 810 C CA . ILE A 1 105 ? 2.678 9.489 -3.867 1.00 95.06 105 ILE A CA 1
ATOM 811 C C . ILE A 1 105 ? 1.824 10.658 -3.342 1.00 95.06 105 ILE A C 1
ATOM 813 O O . ILE A 1 105 ? 2.069 11.098 -2.219 1.00 95.06 105 ILE A O 1
ATOM 817 N N . PRO A 1 106 ? 0.786 11.145 -4.056 1.00 93.50 106 PRO A N 1
ATOM 818 C CA . PRO A 1 106 ? 0.009 12.287 -3.570 1.00 93.50 106 PRO A CA 1
ATOM 819 C C . PRO A 1 106 ? -0.785 11.967 -2.300 1.00 93.50 106 PRO A C 1
ATOM 821 O O . PRO A 1 106 ? -1.083 12.868 -1.520 1.00 93.50 106 PRO A O 1
ATOM 824 N N . LYS A 1 107 ? -1.124 10.692 -2.063 1.00 93.94 107 LYS A N 1
ATOM 825 C CA . LYS A 1 107 ? -1.794 10.290 -0.822 1.00 93.94 107 LYS A CA 1
ATOM 826 C C . LYS A 1 107 ? -0.852 10.374 0.372 1.00 93.94 107 LYS A C 1
ATOM 828 O O . LYS A 1 107 ? -1.291 10.809 1.428 1.00 93.94 107 LYS A O 1
ATOM 833 N N . LEU A 1 108 ? 0.414 9.980 0.198 1.00 95.12 108 LEU A N 1
ATOM 834 C CA . LEU A 1 108 ? 1.413 10.109 1.253 1.00 95.12 108 LEU A CA 1
ATOM 835 C C . LEU A 1 108 ? 1.715 11.582 1.538 1.00 95.12 108 LEU A C 1
ATOM 837 O O . LEU A 1 108 ? 1.711 11.962 2.697 1.00 95.12 108 LEU A O 1
ATOM 841 N N . TYR A 1 109 ? 1.838 12.417 0.500 1.00 95.38 109 TYR A N 1
ATOM 842 C CA . TYR A 1 109 ? 1.975 13.869 0.669 1.00 95.38 109 TYR A CA 1
ATOM 843 C C . TYR A 1 109 ? 0.783 14.494 1.411 1.00 95.38 109 TYR A C 1
ATOM 845 O O . TYR A 1 109 ? 0.957 15.329 2.289 1.00 95.38 109 TYR A O 1
ATOM 853 N N . SER A 1 110 ? -0.440 14.057 1.091 1.00 93.88 110 SER A N 1
ATOM 854 C CA . SER A 1 110 ? -1.650 14.526 1.785 1.00 93.88 110 SER A CA 1
ATOM 855 C C . SER A 1 110 ? -1.705 14.088 3.253 1.00 93.88 110 SER A C 1
ATOM 857 O O . SER A 1 110 ? -2.389 14.730 4.044 1.00 93.88 110 SER A O 1
ATOM 859 N N . LEU A 1 111 ? -1.063 12.966 3.599 1.00 92.75 111 LEU A N 1
ATOM 860 C CA . LEU A 1 111 ? -1.004 12.443 4.964 1.00 92.75 111 LEU A CA 1
ATOM 861 C C . LEU A 1 111 ? 0.105 13.121 5.776 1.00 92.75 111 LEU A C 1
ATOM 863 O O . LEU A 1 111 ? -0.103 13.407 6.950 1.00 92.75 111 LEU A O 1
ATOM 867 N N . ASP A 1 112 ? 1.254 13.362 5.150 1.00 95.19 112 ASP A N 1
ATOM 868 C CA . ASP A 1 112 ? 2.405 14.021 5.753 1.00 95.19 112 ASP A CA 1
ATOM 869 C C . ASP A 1 112 ? 3.153 14.876 4.706 1.00 95.19 112 ASP A C 1
ATOM 871 O O . ASP A 1 112 ? 3.934 14.349 3.900 1.00 95.19 112 ASP A O 1
ATOM 875 N N . PRO A 1 113 ? 2.924 16.204 4.701 1.00 94.50 113 PRO A N 1
ATOM 876 C CA . PRO A 1 113 ? 3.600 17.126 3.796 1.00 94.50 113 PRO A CA 1
ATOM 877 C C . PRO A 1 113 ? 5.117 17.225 3.998 1.00 94.50 113 PRO A C 1
ATOM 879 O O . PRO A 1 113 ? 5.803 17.679 3.081 1.00 94.50 113 PRO A O 1
ATOM 882 N N . GLU A 1 114 ? 5.660 16.796 5.145 1.00 95.81 114 GLU A N 1
ATOM 883 C CA . GLU A 1 114 ? 7.109 16.812 5.404 1.00 95.81 114 GLU A CA 1
ATOM 884 C C . GLU A 1 114 ? 7.861 15.837 4.485 1.00 95.81 114 GLU A C 1
ATOM 886 O O . GLU A 1 114 ? 9.034 16.032 4.182 1.00 95.81 114 GLU A O 1
ATOM 891 N N . GLN A 1 115 ? 7.161 14.841 3.933 1.00 94.00 115 GLN A N 1
ATOM 892 C CA . GLN A 1 115 ? 7.715 13.875 2.982 1.00 94.00 115 GLN A CA 1
ATOM 893 C C . GLN A 1 115 ? 7.953 14.451 1.575 1.00 94.00 115 GLN A C 1
ATOM 895 O O . GLN A 1 115 ? 8.375 13.718 0.679 1.00 94.00 115 GLN A O 1
ATOM 900 N N . LYS A 1 116 ? 7.650 15.737 1.334 1.00 91.12 116 LYS A N 1
ATOM 901 C CA . LYS A 1 116 ? 7.685 16.369 0.003 1.00 91.12 116 LYS A CA 1
ATOM 902 C C . LYS A 1 116 ? 8.987 16.113 -0.752 1.00 91.12 116 LYS A C 1
ATOM 904 O O . LYS A 1 116 ? 8.937 15.640 -1.885 1.00 91.12 116 LYS A O 1
ATOM 909 N N . ASP A 1 117 ? 10.124 16.416 -0.139 1.00 93.94 117 ASP A N 1
ATOM 910 C CA . ASP A 1 117 ? 11.424 16.345 -0.815 1.00 93.94 117 ASP A CA 1
ATOM 911 C C . ASP A 1 117 ? 11.785 14.900 -1.175 1.00 93.94 117 ASP A C 1
ATOM 913 O O . ASP A 1 117 ? 12.263 14.608 -2.272 1.00 93.94 117 ASP A O 1
ATOM 917 N N . GLU A 1 118 ? 11.463 13.964 -0.286 1.00 93.50 118 GLU A N 1
ATOM 918 C CA . GLU A 1 118 ? 11.682 12.542 -0.521 1.00 93.50 118 GLU A CA 1
ATOM 919 C C . GLU A 1 118 ? 10.764 11.997 -1.626 1.00 93.50 118 GLU A C 1
ATOM 921 O O . GLU A 1 118 ? 11.199 11.213 -2.471 1.00 93.50 118 GLU A O 1
ATOM 926 N N . LEU A 1 119 ? 9.510 12.454 -1.681 1.00 92.12 119 LEU A N 1
ATOM 927 C CA . LEU A 1 119 ? 8.578 12.116 -2.756 1.00 92.12 119 LEU A CA 1
ATOM 928 C C . LEU A 1 119 ? 9.014 12.695 -4.105 1.00 92.12 119 LEU A C 1
ATOM 930 O O . LEU A 1 119 ? 8.902 12.001 -5.115 1.00 92.12 119 LEU A O 1
ATOM 934 N N . ILE A 1 120 ? 9.540 13.924 -4.134 1.00 90.88 120 ILE A N 1
ATOM 935 C CA . ILE A 1 120 ? 10.126 14.518 -5.345 1.00 90.88 120 ILE A CA 1
ATOM 936 C C . ILE A 1 120 ? 11.285 13.652 -5.834 1.00 90.88 120 ILE A C 1
ATOM 938 O O . ILE A 1 120 ? 11.306 13.276 -7.005 1.00 90.88 120 ILE A O 1
ATOM 942 N N . HIS A 1 121 ? 12.174 13.229 -4.935 1.00 90.88 121 HIS A N 1
ATOM 943 C CA . HIS A 1 121 ? 13.284 12.351 -5.293 1.00 90.88 121 HIS A CA 1
ATOM 944 C C . HIS A 1 121 ? 12.807 11.018 -5.902 1.00 90.88 121 HIS A C 1
ATOM 946 O O . HIS A 1 121 ? 13.380 10.518 -6.871 1.00 90.88 121 HIS A O 1
ATOM 952 N N . VAL A 1 122 ? 11.717 10.442 -5.384 1.00 91.81 122 VAL A N 1
ATOM 953 C CA . VAL A 1 122 ? 11.090 9.251 -5.985 1.00 91.81 122 VAL A CA 1
ATOM 954 C C . VAL A 1 122 ? 10.548 9.546 -7.386 1.00 91.81 122 VAL A C 1
ATOM 956 O O . VAL A 1 122 ? 10.718 8.723 -8.288 1.00 91.81 122 VAL A O 1
ATOM 959 N N . ILE A 1 123 ? 9.900 10.696 -7.589 1.00 90.31 123 ILE A N 1
ATOM 960 C CA . ILE A 1 123 ? 9.377 11.092 -8.903 1.00 90.31 123 ILE A CA 1
ATOM 961 C C . ILE A 1 123 ? 10.517 11.209 -9.917 1.00 90.31 123 ILE A C 1
ATOM 963 O O . ILE A 1 123 ? 10.444 10.607 -10.986 1.00 90.31 123 ILE A O 1
ATOM 967 N N . GLU A 1 124 ? 11.578 11.931 -9.568 1.00 88.56 124 GLU A N 1
ATOM 968 C CA . GLU A 1 124 ? 12.717 12.189 -10.451 1.00 88.56 124 GLU A CA 1
ATOM 969 C C . GLU A 1 124 ? 13.450 10.904 -10.851 1.00 88.56 124 GLU A C 1
ATOM 971 O O . GLU A 1 124 ? 13.772 10.716 -12.025 1.00 88.56 124 GLU A O 1
ATOM 976 N N . ASN A 1 125 ? 13.654 9.988 -9.902 1.00 89.56 125 ASN A N 1
ATOM 977 C CA . ASN A 1 125 ? 14.391 8.749 -10.148 1.00 89.56 125 ASN A CA 1
ATOM 978 C C . ASN A 1 125 ? 13.616 7.727 -10.991 1.00 89.56 125 ASN A C 1
ATOM 980 O O . ASN A 1 125 ? 14.219 6.994 -11.775 1.00 89.56 125 ASN A O 1
ATOM 984 N N . TYR A 1 126 ? 12.294 7.631 -10.812 1.00 85.94 126 TYR A N 1
ATOM 985 C CA . TYR A 1 126 ? 11.499 6.528 -11.371 1.00 85.94 126 TYR A CA 1
ATOM 986 C C . TYR A 1 126 ? 10.504 6.951 -12.455 1.00 85.94 126 TYR A C 1
ATOM 988 O O . TYR A 1 126 ? 10.049 6.107 -13.231 1.00 85.94 126 TYR A O 1
ATOM 996 N N . TYR A 1 127 ? 10.169 8.238 -12.542 1.00 80.69 127 TYR A N 1
ATOM 997 C CA . TYR A 1 127 ? 9.174 8.771 -13.473 1.00 80.69 127 TYR A CA 1
ATOM 998 C C . TYR A 1 127 ? 9.711 10.018 -14.192 1.00 80.69 127 TYR A C 1
ATOM 1000 O O . TYR A 1 127 ? 9.133 11.097 -14.064 1.00 80.69 127 TYR A O 1
ATOM 1008 N N . PRO A 1 128 ? 10.804 9.903 -14.972 1.00 65.50 128 PRO A N 1
ATOM 1009 C CA . PRO A 1 128 ? 11.346 11.037 -15.706 1.00 65.50 128 PRO A CA 1
ATOM 1010 C C . PRO A 1 128 ? 10.294 11.618 -16.660 1.00 65.50 128 PRO A C 1
ATOM 1012 O O . PRO A 1 128 ? 9.486 10.888 -17.241 1.00 65.50 128 PRO A O 1
ATOM 1015 N N . ILE A 1 129 ? 10.341 12.941 -16.836 1.00 58.44 129 ILE A N 1
ATOM 1016 C CA . ILE A 1 129 ? 9.330 13.817 -17.466 1.00 58.44 129 ILE A CA 1
ATOM 1017 C C . ILE A 1 129 ? 8.799 13.292 -18.821 1.00 58.44 129 ILE A C 1
ATOM 1019 O O . ILE A 1 129 ? 7.643 13.525 -19.167 1.00 58.44 129 ILE A O 1
ATOM 1023 N N . ASN A 1 130 ? 9.578 12.486 -19.547 1.00 49.59 130 ASN A N 1
ATOM 1024 C CA . ASN A 1 130 ? 9.197 11.896 -20.837 1.00 49.59 130 ASN A CA 1
ATOM 1025 C C . ASN A 1 130 ? 8.232 10.691 -20.756 1.00 49.59 130 ASN A C 1
ATOM 1027 O O . ASN A 1 130 ? 7.662 10.305 -21.772 1.00 49.59 130 ASN A O 1
ATOM 1031 N N . TYR A 1 131 ? 8.021 10.093 -19.578 1.00 47.69 131 TYR A N 1
ATOM 1032 C CA . TYR A 1 131 ? 7.046 9.008 -19.359 1.00 47.69 131 TYR A CA 1
ATOM 1033 C C . TYR A 1 131 ? 5.687 9.508 -18.850 1.00 47.69 131 TYR A C 1
ATOM 1035 O O . TYR A 1 131 ? 4.732 8.734 -18.719 1.00 47.69 131 TYR A O 1
ATOM 1043 N N . ILE A 1 132 ? 5.575 10.807 -18.568 1.00 50.50 132 ILE A N 1
ATOM 1044 C CA . ILE A 1 132 ? 4.411 11.402 -17.921 1.00 50.50 132 ILE A CA 1
ATOM 1045 C C . ILE A 1 132 ? 3.397 11.844 -18.986 1.00 50.50 132 ILE A C 1
ATOM 1047 O O . ILE A 1 132 ? 3.031 13.004 -19.115 1.00 50.50 132 ILE A O 1
ATOM 1051 N N . GLY A 1 133 ? 2.820 10.866 -19.684 1.00 49.16 133 GLY A N 1
ATOM 1052 C CA . GLY A 1 133 ? 1.452 10.974 -20.216 1.00 49.16 133 GLY A CA 1
ATOM 1053 C C . GLY A 1 133 ? 0.393 10.874 -19.104 1.00 49.16 133 GLY A C 1
ATOM 1054 O O . GLY A 1 133 ? -0.743 10.465 -19.341 1.00 49.16 133 GLY A O 1
ATOM 1055 N N . CYS A 1 134 ? 0.774 11.158 -17.856 1.00 46.56 134 CYS A N 1
ATOM 1056 C CA . CYS A 1 134 ? -0.042 10.984 -16.670 1.00 46.56 134 CYS A CA 1
ATOM 1057 C C . CYS A 1 134 ? -0.409 12.368 -16.131 1.00 46.56 134 CYS A C 1
ATOM 1059 O O . CYS A 1 134 ? 0.468 13.149 -15.790 1.00 46.56 134 CYS A O 1
ATOM 1061 N N . ARG A 1 135 ? -1.709 12.649 -16.002 1.00 49.09 135 ARG A N 1
ATOM 1062 C CA . ARG A 1 135 ? -2.336 13.863 -15.421 1.00 49.09 135 ARG A CA 1
ATOM 1063 C C . ARG A 1 135 ? -1.813 14.331 -14.042 1.00 49.09 135 ARG A C 1
ATOM 1065 O O . ARG A 1 135 ? -2.384 15.251 -13.471 1.00 49.09 135 ARG A O 1
ATOM 1072 N N . PHE A 1 136 ? -0.782 13.702 -13.487 1.00 48.81 136 PHE A N 1
ATOM 1073 C CA . PHE A 1 136 ? -0.212 13.979 -12.173 1.00 48.81 136 PHE A CA 1
ATOM 1074 C C . PHE A 1 136 ? 0.527 15.313 -12.088 1.00 48.81 136 PHE A C 1
ATOM 1076 O O . PHE A 1 136 ? 0.340 16.019 -11.106 1.00 48.81 136 PHE A O 1
ATOM 1083 N N . CYS A 1 137 ? 1.302 15.704 -13.105 1.00 45.38 137 CYS A N 1
ATOM 1084 C CA . CYS A 1 137 ? 1.996 17.000 -13.077 1.00 45.38 137 CYS A CA 1
ATOM 1085 C C . CYS A 1 137 ? 1.055 18.194 -13.311 1.00 45.38 137 CYS A C 1
ATOM 1087 O O . CYS A 1 137 ? 1.409 19.321 -12.992 1.00 45.38 137 CYS A O 1
ATOM 1089 N N . SER A 1 138 ? -0.146 17.971 -13.854 1.00 43.84 138 SER A N 1
ATOM 1090 C CA . SER A 1 138 ? -1.066 19.056 -14.224 1.00 43.84 138 SER A CA 1
ATOM 1091 C C . SER A 1 138 ? -1.908 19.594 -13.065 1.00 43.84 138 SER A C 1
ATOM 1093 O O . SER A 1 138 ? -2.578 20.602 -13.252 1.00 43.84 138 SER A O 1
ATOM 1095 N N . ASN A 1 139 ? -1.906 18.940 -11.898 1.00 39.41 139 ASN A N 1
ATOM 1096 C CA . ASN A 1 139 ? -2.783 19.298 -10.776 1.00 39.41 139 ASN A CA 1
ATOM 1097 C C . ASN A 1 139 ? -2.054 19.707 -9.490 1.00 39.41 139 ASN A C 1
ATOM 1099 O O . ASN A 1 139 ? -2.699 19.725 -8.452 1.00 39.41 139 ASN A O 1
ATOM 1103 N N . GLY A 1 140 ? -0.771 20.077 -9.568 1.00 43.06 140 GLY A N 1
ATOM 1104 C CA . GLY A 1 140 ? -0.071 20.779 -8.486 1.00 43.06 140 GLY A CA 1
ATOM 1105 C C . GLY A 1 140 ? 0.068 19.976 -7.189 1.00 43.06 140 GLY A C 1
ATOM 1106 O O . GLY A 1 140 ? -0.864 19.866 -6.398 1.00 43.06 140 GLY A O 1
ATOM 1107 N N . ILE A 1 141 ? 1.272 19.458 -6.958 1.00 44.84 141 ILE A N 1
ATOM 1108 C CA . ILE A 1 141 ? 1.812 19.417 -5.592 1.00 44.84 141 ILE A CA 1
ATOM 1109 C C . ILE A 1 141 ? 2.260 20.841 -5.259 1.00 44.84 141 ILE A C 1
ATOM 1111 O O . ILE A 1 141 ? 2.821 21.485 -6.177 1.00 44.84 141 ILE A O 1
#

Radius of gyration: 15.71 Å; chains: 1; bounding box: 42×37×38 Å

InterPro domains:
  IPR002553 Clathrin/coatomer adaptor, adaptin-like, N-terminal [PF01602] (2-118)
  IPR011989 Armadillo-like helical [G3DSA:1.25.10.10] (1-127)
  IPR016024 Armadillo-type fold [SSF48371] (3-120)
  IPR026739 AP complex subunit beta [PTHR11134] (1-125)

Foldseek 3Di:
DDPPDDPVVCLVVLLVCCPP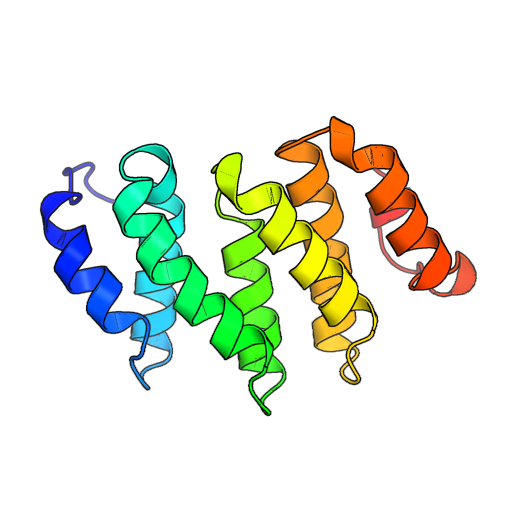PDPVSVVVSLVVLLVCCVVPVVSNVSSLVVLVVQCVDPDLVSNLVSLLSLLSRLDLVCLVVNLVSLLSQLPDPDPSSVVSSLVSLVSSCVSPVVCVVVSVVSCVVRPPPVNPPDCSVVPDD

Sequence (141 aa):
VAKGRDASELFPAVVKNVVSKNIEVKKLVYVYLVRYAEEQQDLALLSISTFQRALKDPNQLIRASALRVLSSIRVPVIVPIVMLAIKDSASDMSPYVRKTAAHAIPKLYSLDPEQKDELIHVIENYYPINYIGCRFCSNGI